Protein AF-A0A967SJT8-F1 (afdb_monomer)

Nearest PDB structures (foldseek):
  4v5z-assembly1_Bf  TM=6.199E-01  e=2.146E-01  Canis lupus familiaris
  4v6i-assembly1_BH  TM=5.882E-01  e=1.060E+00  Saccharomyces cerevisiae
  4v3p-assembly1_LH  TM=7.208E-01  e=3.284E+00  Triticum aestivum
  3imk-assembly1_A  TM=5.294E-01  e=1.383E+00  Syntrophus aciditrophicus SB
  3dnf-assembly1_A  TM=4.672E-01  e=2.061E+00  Aquifex aeolicus

Foldseek 3Di:
DDDDDDDDDDQCPDVPRVNVCVVVVPDDDPPDDDDPPDDDDAPDDFDDLVRLLVCLVVVPDDQAAEDEDPDDCDPSVVSSVVSCVVVVHHYHYDHPVVVCVNVVNDHD

pLDDT: mean 77.2, std 17.86, range [44.88, 95.44]

Mean predicted aligned error: 14.8 Å

Sequence (108 aa):
ALRGKGPTPPAEQRPGHPKSRRADGSSGKPSGRSTPKGRSGAGETVAGRNAVVEALRAGVPVHALYVAENIDADDRVREVLKIGAERGLAVLEAPRPELDRLTDGATH

Radius of gyration: 21.1 Å; Cα contacts (8 Å, |Δi|>4): 83; chains: 1; bounding box: 27×50×70 Å

Solvent-accessible surface area (backbone atoms only — not comparable to full-atom values): 7104 Å² total; per-residue (Å²): 135,86,80,76,83,70,82,80,68,59,67,62,74,34,89,89,31,72,60,26,57,60,72,69,56,86,65,88,79,83,81,79,82,88,75,78,90,77,75,92,80,75,73,98,70,80,57,24,65,67,54,42,41,51,39,54,73,72,62,54,90,74,84,63,47,80,41,52,62,90,58,79,79,44,77,56,51,48,48,43,52,49,55,30,59,78,69,69,41,52,77,42,77,36,54,63,77,53,52,31,63,69,46,75,64,51,72,97

Structure (mmCIF, N/CA/C/O backbone):
data_AF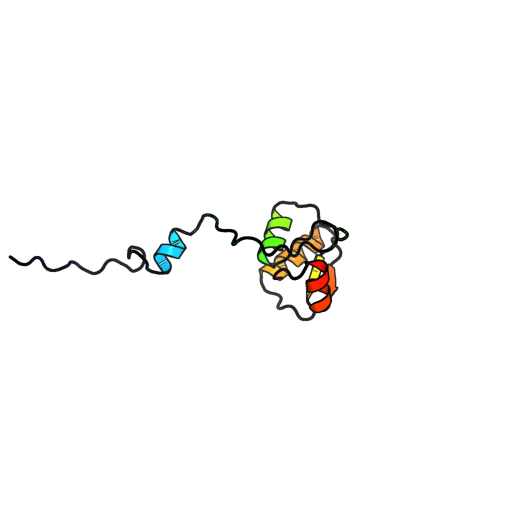-A0A967SJT8-F1
#
_entry.id   AF-A0A967SJT8-F1
#
loop_
_atom_site.group_PDB
_atom_site.id
_atom_site.type_symbol
_atom_site.label_atom_id
_atom_site.label_alt_id
_atom_site.label_comp_id
_atom_site.label_asym_id
_atom_site.label_entity_id
_atom_site.label_seq_id
_atom_site.pdbx_PDB_ins_code
_atom_site.Cartn_x
_atom_site.Cartn_y
_atom_site.Cartn_z
_atom_site.occupancy
_atom_site.B_iso_or_equiv
_atom_site.auth_seq_id
_atom_site.auth_comp_id
_atom_site.auth_asym_id
_atom_site.auth_atom_id
_atom_site.pdbx_PDB_model_num
ATOM 1 N N . ALA A 1 1 ? -11.316 27.439 -59.288 1.00 53.62 1 ALA A N 1
ATOM 2 C CA . ALA A 1 1 ? -10.756 28.114 -58.097 1.00 53.62 1 ALA A CA 1
ATOM 3 C C . ALA A 1 1 ? -10.259 27.059 -57.109 1.00 53.62 1 ALA A C 1
ATOM 5 O O . ALA A 1 1 ? -11.035 26.181 -56.751 1.00 53.62 1 ALA A O 1
ATOM 6 N N . LEU A 1 2 ? -8.983 27.098 -56.712 1.00 57.22 2 LEU A N 1
ATOM 7 C CA . LEU A 1 2 ? -8.414 26.186 -55.712 1.00 57.22 2 LEU A CA 1
ATOM 8 C C . LEU A 1 2 ? -8.708 26.749 -54.312 1.00 57.22 2 LEU A C 1
ATOM 10 O O . LEU A 1 2 ? -8.225 27.824 -53.967 1.00 57.22 2 LEU A O 1
ATOM 14 N N . ARG A 1 3 ? -9.543 26.062 -53.521 1.00 60.09 3 ARG A N 1
ATOM 15 C CA . ARG A 1 3 ? -9.817 26.442 -52.124 1.00 60.09 3 ARG A CA 1
ATOM 16 C C . ARG A 1 3 ? -8.567 26.181 -51.280 1.00 60.09 3 ARG A C 1
ATOM 18 O O . ARG A 1 3 ? -8.113 25.041 -51.201 1.00 60.09 3 ARG A O 1
ATOM 25 N N . GLY A 1 4 ? -8.029 27.220 -50.642 1.00 53.41 4 GLY A N 1
ATOM 26 C CA . GLY A 1 4 ? -6.961 27.079 -49.653 1.00 53.41 4 GLY A CA 1
ATOM 27 C C . GLY A 1 4 ? -7.433 26.229 -48.471 1.00 53.41 4 GLY A C 1
ATOM 28 O O . GLY A 1 4 ? -8.546 26.417 -47.978 1.00 53.41 4 GLY A O 1
ATOM 29 N N . LYS A 1 5 ? -6.613 25.268 -48.027 1.00 60.03 5 LYS A N 1
ATOM 30 C CA . LYS A 1 5 ? -6.875 24.529 -46.785 1.00 60.03 5 LYS A CA 1
ATOM 31 C C . LYS A 1 5 ? -6.854 25.535 -45.632 1.00 60.03 5 LYS A C 1
ATOM 33 O O . LYS A 1 5 ? -5.876 26.259 -45.474 1.00 60.03 5 LYS A O 1
ATOM 38 N N . GLY A 1 6 ? -7.964 25.608 -44.897 1.00 65.56 6 GLY A N 1
ATOM 39 C CA . GLY A 1 6 ? -8.141 26.517 -43.765 1.00 65.56 6 GLY A CA 1
ATOM 40 C C . GLY A 1 6 ? -7.107 26.304 -42.650 1.00 65.56 6 GLY A C 1
ATOM 41 O O . GLY A 1 6 ? -6.319 25.355 -42.710 1.00 65.56 6 GLY A O 1
ATOM 42 N N . PRO A 1 7 ? -7.096 27.182 -41.630 1.00 73.56 7 PRO A N 1
ATOM 43 C CA . PRO A 1 7 ? -6.129 27.123 -40.540 1.00 73.56 7 PRO A CA 1
ATOM 44 C C . PRO A 1 7 ? -6.149 25.741 -39.885 1.00 73.56 7 PRO A C 1
ATOM 46 O O . PRO A 1 7 ? -7.213 25.178 -39.625 1.00 73.56 7 PRO A O 1
ATOM 49 N N . THR A 1 8 ? -4.963 25.173 -39.655 1.00 66.38 8 THR A N 1
ATOM 50 C CA . THR A 1 8 ? -4.861 23.823 -39.093 1.00 66.38 8 THR A CA 1
ATOM 51 C C . THR A 1 8 ? -5.561 23.796 -37.733 1.00 66.38 8 THR A C 1
ATOM 53 O O . THR A 1 8 ? -5.237 24.641 -36.895 1.00 66.38 8 THR A O 1
ATOM 56 N N . PRO A 1 9 ? -6.483 22.847 -37.484 1.00 67.62 9 PRO A N 1
ATOM 57 C CA . PRO A 1 9 ? -7.266 22.838 -36.258 1.00 67.62 9 PRO A CA 1
ATOM 58 C C . PRO A 1 9 ? -6.372 22.763 -35.009 1.00 67.62 9 PRO A C 1
ATOM 60 O O . PRO A 1 9 ? -5.268 22.186 -35.070 1.00 67.62 9 PRO A O 1
ATOM 63 N N . PRO A 1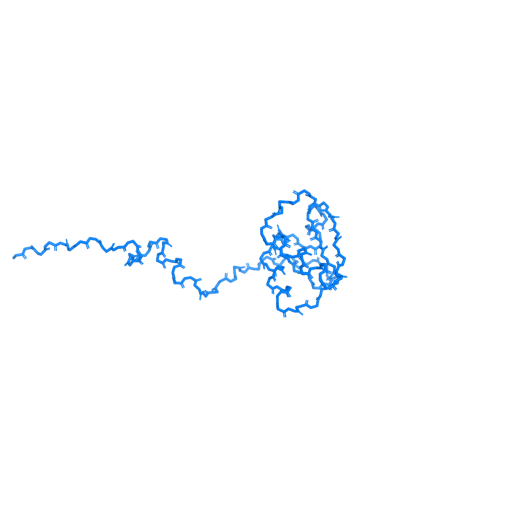 10 ? -6.836 23.346 -33.884 1.00 65.38 10 PRO A N 1
ATOM 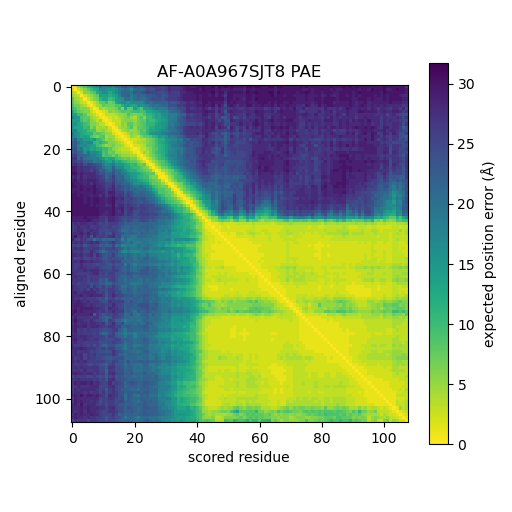64 C CA . PRO A 1 10 ? -6.126 23.320 -32.611 1.00 65.38 10 PRO A CA 1
ATOM 65 C C . PRO A 1 10 ? -5.802 21.881 -32.205 1.00 65.38 10 PRO A C 1
ATOM 67 O O . PRO A 1 10 ? -6.515 20.940 -32.554 1.00 65.38 10 PRO A O 1
ATOM 70 N N . ALA A 1 11 ? -4.699 21.703 -31.476 1.00 57.84 11 ALA A N 1
ATOM 71 C CA . ALA A 1 11 ? -4.094 20.394 -31.205 1.00 57.84 11 ALA A CA 1
ATOM 72 C C . ALA A 1 11 ? -5.038 19.377 -30.528 1.00 57.84 11 ALA A C 1
ATOM 74 O O . ALA A 1 11 ? -4.822 18.170 -30.619 1.00 57.84 11 ALA A O 1
ATOM 75 N N . GLU A 1 12 ? -6.078 19.856 -29.856 1.00 59.16 12 GLU A N 1
ATOM 76 C CA . GLU A 1 12 ? -7.111 19.058 -29.188 1.00 59.16 12 GLU A CA 1
ATOM 77 C C . GLU A 1 12 ? -8.123 18.449 -30.168 1.00 59.16 12 GLU A C 1
ATOM 79 O O . GLU A 1 12 ? -8.653 17.374 -29.909 1.00 59.16 12 GLU A O 1
ATOM 84 N N . GLN A 1 13 ? -8.337 19.085 -31.322 1.00 62.31 13 GLN A N 1
ATOM 85 C CA . GLN A 1 13 ? -9.325 18.686 -32.333 1.00 62.31 13 GLN A CA 1
ATOM 86 C C . GLN A 1 13 ? -8.688 17.962 -33.527 1.00 62.31 13 GLN A C 1
ATOM 88 O O . GLN A 1 13 ? -9.335 17.712 -34.542 1.00 62.31 13 GLN A O 1
ATOM 93 N N . ARG A 1 14 ? -7.394 17.637 -33.434 1.00 70.88 14 ARG A N 1
ATOM 94 C CA . ARG A 1 14 ? -6.669 16.902 -34.473 1.00 70.88 14 ARG A CA 1
ATOM 95 C C . ARG A 1 14 ? -6.882 15.392 -34.306 1.00 70.88 14 ARG A C 1
ATOM 97 O O . ARG A 1 14 ? -6.450 14.849 -33.283 1.00 70.88 14 ARG A O 1
ATOM 104 N N . PRO A 1 15 ? -7.447 14.690 -35.308 1.00 64.31 15 PRO A N 1
ATOM 105 C CA . PRO A 1 15 ? -7.564 13.235 -35.279 1.00 64.31 15 PRO A CA 1
ATOM 106 C C . PRO A 1 15 ? -6.186 12.586 -35.084 1.00 64.31 15 PRO A C 1
ATOM 108 O O . PRO A 1 15 ? -5.253 12.853 -35.839 1.00 64.31 15 PRO A O 1
ATOM 111 N N . GLY A 1 16 ? -6.039 11.766 -34.040 1.00 60.66 16 GLY A N 1
ATOM 112 C CA . GLY A 1 16 ? -4.796 11.044 -33.735 1.00 60.66 16 GLY A CA 1
ATOM 113 C C . GLY A 1 16 ? -3.754 11.802 -32.900 1.00 60.66 16 GLY A C 1
ATOM 114 O O . GLY A 1 16 ? -2.722 11.215 -32.570 1.00 60.66 16 GLY A O 1
ATOM 115 N N . HIS A 1 17 ? -3.999 13.056 -32.501 1.00 62.28 17 HIS A N 1
ATOM 116 C CA . HIS A 1 17 ? -3.070 13.797 -31.642 1.00 62.28 17 HIS A CA 1
ATOM 117 C C . HIS A 1 17 ? -3.146 13.317 -30.171 1.00 62.28 17 HIS A C 1
ATOM 119 O O . HIS A 1 17 ? -4.246 13.095 -29.658 1.00 62.28 17 HIS A O 1
ATOM 125 N N . PRO A 1 18 ? -2.020 13.181 -29.437 1.00 58.75 18 PRO A N 1
ATOM 126 C CA . PRO A 1 18 ? -2.009 12.622 -28.079 1.00 58.75 18 PRO A CA 1
ATOM 127 C C . PRO A 1 18 ? -2.924 13.345 -27.084 1.00 58.75 18 PRO A C 1
ATOM 129 O O . PRO A 1 18 ? -3.518 12.693 -26.233 1.00 58.75 18 PRO A O 1
ATOM 132 N N . LYS A 1 19 ? -3.080 14.672 -27.204 1.00 57.41 19 LYS A N 1
ATOM 133 C CA . LYS A 1 19 ? -3.997 15.448 -26.347 1.00 57.41 19 LYS A CA 1
ATOM 134 C C . LYS A 1 19 ? -5.478 15.168 -26.633 1.00 57.41 19 LYS A C 1
ATOM 136 O O . LYS A 1 19 ? -6.254 15.121 -25.690 1.00 57.41 19 LYS A O 1
ATOM 141 N N . SER A 1 20 ? -5.850 14.888 -27.885 1.00 56.38 20 SER A N 1
ATOM 142 C CA . SER A 1 20 ? -7.205 14.430 -28.238 1.00 56.38 20 SER A CA 1
ATOM 143 C C . SER A 1 20 ? -7.496 13.061 -27.607 1.00 56.38 20 SER A C 1
ATOM 145 O O . SER A 1 20 ? -8.519 12.872 -26.957 1.00 56.38 20 SER A O 1
ATOM 147 N N . ARG A 1 21 ? -6.521 12.139 -27.654 1.00 59.00 21 ARG A N 1
ATOM 148 C CA . ARG A 1 21 ? -6.622 10.810 -27.020 1.00 59.00 21 ARG A CA 1
ATOM 149 C C . ARG A 1 21 ? -6.670 10.867 -25.480 1.00 59.00 21 ARG A C 1
ATOM 151 O O . ARG A 1 21 ? -7.150 9.931 -24.854 1.00 59.00 21 ARG A O 1
ATOM 158 N N . ARG A 1 22 ? -6.166 11.944 -24.864 1.00 58.38 22 ARG A N 1
ATOM 159 C CA . ARG A 1 22 ? -6.231 12.178 -23.407 1.00 58.38 22 ARG A CA 1
ATOM 160 C C . ARG A 1 22 ? -7.571 12.776 -22.972 1.00 58.38 22 ARG A C 1
ATOM 162 O O . ARG A 1 22 ? -8.005 12.468 -21.871 1.00 58.38 22 ARG A O 1
ATOM 169 N N . ALA A 1 23 ? -8.207 13.590 -23.817 1.00 54.97 23 ALA A N 1
ATOM 170 C CA . ALA A 1 23 ? -9.528 14.163 -23.551 1.00 54.97 23 ALA A CA 1
ATOM 171 C C . ALA A 1 23 ? -10.660 13.126 -23.695 1.00 54.97 23 ALA A C 1
ATOM 173 O O . ALA A 1 23 ? -11.624 13.170 -22.941 1.00 54.97 23 ALA A O 1
ATOM 174 N N . ASP A 1 24 ? -10.505 12.162 -24.608 1.00 55.09 24 ASP A N 1
ATOM 175 C CA . ASP A 1 24 ? -11.477 11.082 -24.860 1.00 55.09 24 ASP A CA 1
ATOM 176 C C . ASP A 1 24 ? -11.250 9.834 -23.969 1.00 55.09 24 ASP A C 1
ATOM 178 O O . ASP A 1 24 ? -12.103 8.965 -23.835 1.00 55.09 24 ASP A O 1
ATOM 182 N N . GLY A 1 25 ? -10.091 9.741 -23.306 1.00 49.22 25 GLY A N 1
ATOM 183 C CA . GLY A 1 25 ? -9.619 8.545 -22.592 1.00 49.22 25 GLY A CA 1
ATOM 184 C C . GLY A 1 25 ? -10.202 8.297 -21.195 1.00 49.22 25 GLY A C 1
ATOM 185 O O . GLY A 1 25 ? -9.627 7.516 -20.438 1.00 49.22 25 GLY A O 1
ATOM 186 N N . SER A 1 26 ? -11.321 8.929 -20.835 1.00 51.75 26 SER A N 1
ATOM 187 C CA . SER A 1 26 ? -12.078 8.613 -19.615 1.00 51.75 26 SER A CA 1
ATOM 188 C C . SER A 1 26 ? -13.009 7.417 -19.854 1.00 51.75 26 SER A C 1
ATOM 190 O O . SER A 1 26 ? -14.227 7.532 -19.752 1.00 51.75 26 SER A O 1
ATOM 192 N N . SER A 1 27 ? -12.453 6.267 -20.236 1.00 50.94 27 SER A N 1
ATOM 193 C CA . SER A 1 27 ? -13.148 4.971 -20.192 1.00 50.94 27 SER A CA 1
ATOM 194 C C . SER A 1 27 ? -12.204 3.820 -20.566 1.00 50.94 27 SER A C 1
ATOM 196 O O . SER A 1 27 ? -11.808 3.646 -21.711 1.00 50.94 27 SER A O 1
ATOM 198 N N . GLY A 1 28 ? -11.840 3.034 -19.550 1.00 50.78 28 GLY A N 1
ATOM 199 C CA . GLY A 1 28 ? -11.568 1.595 -19.615 1.00 50.78 28 GLY A CA 1
ATOM 200 C C . GLY A 1 28 ? -10.702 1.030 -20.747 1.00 50.78 28 GLY A C 1
ATOM 201 O O . GLY A 1 28 ? -11.183 0.740 -21.837 1.00 50.78 28 GLY A O 1
ATOM 202 N N . LYS A 1 29 ? -9.475 0.635 -20.396 1.00 45.88 29 LYS A N 1
ATOM 203 C CA . LYS A 1 29 ? -8.860 -0.587 -20.937 1.00 45.88 29 LYS A CA 1
ATOM 204 C C . LYS A 1 29 ? -7.963 -1.232 -19.873 1.00 45.88 29 LYS A C 1
ATOM 206 O O . LYS A 1 29 ? -6.809 -0.826 -19.738 1.00 45.88 29 LYS A O 1
ATOM 211 N N . PRO A 1 30 ? -8.458 -2.222 -19.107 1.00 46.09 30 PRO A N 1
ATOM 212 C CA . PRO A 1 30 ? -7.577 -3.109 -18.367 1.00 46.09 30 PRO A CA 1
ATOM 213 C C . PRO A 1 30 ? -6.860 -3.980 -19.402 1.00 46.09 30 PRO A C 1
ATOM 215 O O . PRO A 1 30 ? -7.467 -4.839 -20.041 1.00 46.09 30 PRO A O 1
ATOM 218 N N . SER A 1 31 ? -5.579 -3.701 -19.644 1.00 51.53 31 SER A N 1
ATOM 219 C CA . SER A 1 31 ? -4.741 -4.588 -20.448 1.00 51.53 31 SER A CA 1
ATOM 220 C C . SER A 1 31 ? -4.686 -5.944 -19.747 1.00 51.53 31 SER A C 1
ATOM 222 O O . SER A 1 31 ? -4.322 -6.032 -18.576 1.00 51.53 31 SER A O 1
ATOM 224 N N . GLY A 1 32 ? -5.132 -6.981 -20.450 1.00 46.28 32 GLY A N 1
ATOM 225 C CA . GLY A 1 32 ? -5.351 -8.309 -19.902 1.00 46.28 32 GLY A CA 1
ATOM 226 C C . GLY A 1 32 ? -4.077 -8.995 -19.409 1.00 46.28 32 GLY A C 1
ATOM 227 O O . GLY A 1 32 ? -3.078 -9.068 -20.113 1.00 46.28 32 GLY A O 1
ATOM 228 N N . ARG A 1 33 ? -4.199 -9.558 -18.204 1.00 53.25 33 ARG A N 1
ATOM 229 C CA . ARG A 1 33 ? -3.961 -10.973 -17.880 1.00 53.25 33 ARG A CA 1
ATOM 230 C C . ARG A 1 33 ? -2.627 -11.584 -18.341 1.00 53.25 33 ARG A C 1
ATOM 232 O O . ARG A 1 33 ? -2.584 -12.333 -19.311 1.00 53.25 33 ARG A O 1
ATOM 239 N N . SER A 1 34 ? -1.616 -11.459 -17.489 1.00 49.28 34 SER A N 1
ATOM 240 C CA . SER A 1 34 ? -0.680 -12.561 -17.252 1.00 49.28 34 SER A CA 1
ATOM 241 C C . SER A 1 34 ? -1.118 -13.254 -15.968 1.00 49.28 34 SER A C 1
ATOM 243 O O . SER A 1 34 ? -0.829 -12.781 -14.879 1.00 49.28 34 SER A O 1
ATOM 245 N N . THR A 1 35 ? -1.887 -14.336 -16.078 1.00 50.91 35 THR A N 1
ATOM 246 C CA . THR A 1 35 ? -2.028 -15.291 -14.971 1.00 50.91 35 THR A CA 1
ATOM 247 C C . THR A 1 35 ? -0.963 -16.363 -15.133 1.00 50.91 35 THR A C 1
ATOM 249 O O . THR A 1 35 ? -1.150 -17.230 -15.994 1.00 50.91 35 THR A O 1
ATOM 252 N N . PRO A 1 36 ? 0.098 -16.398 -14.311 1.00 48.25 36 PRO A N 1
ATOM 253 C CA . PRO A 1 36 ? 0.714 -17.667 -14.003 1.00 48.25 36 PRO A CA 1
ATOM 254 C C . PRO A 1 36 ? -0.262 -18.402 -13.084 1.00 48.25 36 PRO A C 1
ATOM 256 O O . PRO A 1 36 ? -0.438 -18.086 -11.913 1.00 48.25 36 PRO A O 1
ATOM 259 N N . LYS A 1 37 ? -0.970 -19.382 -13.643 1.00 60.16 37 LYS A N 1
ATOM 260 C CA . LYS A 1 37 ? -1.653 -20.393 -12.841 1.00 60.16 37 LYS A CA 1
ATOM 261 C C . LYS A 1 37 ? -0.568 -21.178 -12.101 1.00 60.16 37 LYS A C 1
ATOM 263 O O . LYS A 1 37 ? 0.074 -22.031 -12.705 1.00 60.16 37 LYS A O 1
ATOM 268 N N . GLY A 1 38 ? -0.354 -20.881 -10.821 1.00 45.97 38 GLY A N 1
ATOM 269 C CA . GLY A 1 38 ? 0.683 -21.544 -10.036 1.00 45.97 38 GLY A CA 1
ATOM 270 C C . GLY A 1 38 ? 0.568 -21.314 -8.533 1.00 45.97 38 GLY A C 1
ATOM 271 O O . GLY A 1 38 ? 1.272 -20.475 -8.006 1.00 45.97 38 GLY A O 1
ATOM 272 N N . ARG A 1 39 ? -0.226 -22.174 -7.875 1.00 47.50 39 ARG A N 1
ATOM 273 C CA . ARG A 1 39 ? -0.400 -22.365 -6.415 1.00 47.50 39 ARG A CA 1
ATOM 274 C C . ARG A 1 39 ? -1.365 -21.409 -5.705 1.00 47.50 39 ARG A C 1
ATOM 276 O O . ARG A 1 39 ? -0.993 -20.417 -5.102 1.00 47.50 39 ARG A O 1
ATOM 283 N N . SER A 1 40 ? -2.623 -21.851 -5.677 1.00 52.06 40 SER A N 1
ATOM 284 C CA . SER A 1 40 ? -3.602 -21.551 -4.632 1.00 52.06 40 SER A CA 1
ATOM 285 C C . SER A 1 40 ? -2.950 -21.560 -3.243 1.00 52.06 40 SER A C 1
ATOM 287 O O . SER A 1 40 ? -2.423 -22.591 -2.827 1.00 52.06 40 SER A O 1
ATOM 289 N N . GLY A 1 41 ? -2.996 -20.432 -2.534 1.00 44.88 41 GLY A N 1
ATOM 290 C CA . GLY A 1 41 ? -2.558 -20.370 -1.139 1.00 44.88 41 GLY A CA 1
ATOM 291 C C . GLY A 1 41 ? -2.508 -18.972 -0.527 1.00 44.88 41 GLY A C 1
ATOM 292 O O . GLY A 1 41 ? -2.770 -18.842 0.663 1.00 44.88 41 GLY A O 1
ATOM 293 N N . ALA A 1 42 ? -2.229 -17.930 -1.308 1.00 53.50 42 ALA A N 1
ATOM 294 C CA . ALA A 1 42 ? -2.269 -16.555 -0.817 1.00 53.50 42 ALA A CA 1
ATOM 295 C C . ALA A 1 42 ? -3.655 -15.951 -1.084 1.00 53.50 42 ALA A C 1
ATOM 297 O O . ALA A 1 42 ? -4.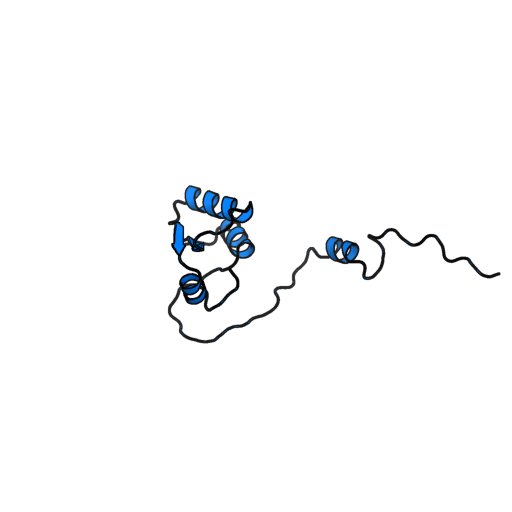232 -16.175 -2.148 1.00 53.50 42 ALA A O 1
ATOM 298 N N . GLY A 1 43 ? -4.222 -15.247 -0.101 1.00 62.44 43 GLY A N 1
ATOM 299 C CA . GLY A 1 43 ? -5.504 -14.556 -0.242 1.00 62.44 43 GLY A CA 1
ATOM 300 C C . GLY A 1 43 ? -5.531 -13.600 -1.439 1.00 62.44 43 GLY A C 1
ATOM 301 O O . GLY A 1 43 ? -4.498 -13.273 -2.025 1.00 62.44 43 GLY A O 1
ATOM 302 N N . GLU A 1 44 ? -6.728 -13.148 -1.809 1.00 81.81 44 GLU A N 1
ATOM 303 C CA . GLU A 1 44 ? -6.898 -12.148 -2.866 1.00 81.81 44 GLU A CA 1
ATOM 304 C C . GLU A 1 44 ? -5.993 -10.933 -2.587 1.00 81.81 44 GLU A C 1
ATOM 306 O O . GLU A 1 44 ? -6.159 -10.241 -1.584 1.00 81.81 44 GLU A O 1
ATOM 311 N N . THR A 1 45 ? -4.998 -10.707 -3.450 1.00 88.19 45 THR A N 1
ATOM 312 C CA . THR A 1 45 ? -3.988 -9.655 -3.278 1.00 88.19 45 THR A CA 1
ATOM 313 C C . THR A 1 45 ? -4.142 -8.611 -4.378 1.00 88.19 45 THR A C 1
ATOM 315 O O . THR A 1 45 ? -4.282 -8.945 -5.555 1.00 88.19 45 THR A O 1
ATOM 318 N N . VAL A 1 46 ? -4.113 -7.332 -3.999 1.00 90.19 46 VAL A N 1
ATOM 319 C CA . VAL A 1 46 ? -4.142 -6.194 -4.929 1.00 90.19 46 VAL A CA 1
ATOM 320 C C . VAL A 1 46 ? -2.741 -5.595 -5.008 1.00 90.19 46 VAL A C 1
ATOM 322 O O . VAL A 1 46 ? -2.173 -5.221 -3.987 1.00 90.19 46 VAL A O 1
ATOM 325 N N . ALA A 1 47 ? -2.198 -5.482 -6.221 1.00 91.31 47 ALA A N 1
ATOM 326 C CA . ALA A 1 47 ? -0.859 -4.956 -6.479 1.00 91.31 47 ALA A CA 1
ATOM 327 C C . ALA A 1 47 ? -0.905 -3.694 -7.354 1.00 91.31 47 ALA A C 1
ATOM 329 O O . ALA A 1 47 ? -1.743 -3.578 -8.252 1.00 91.31 47 ALA A O 1
ATOM 330 N N . GLY A 1 48 ? 0.015 -2.761 -7.099 1.00 90.38 48 GLY A N 1
ATOM 331 C CA . GLY A 1 48 ? 0.178 -1.521 -7.860 1.00 90.38 48 GLY A CA 1
ATOM 332 C C . GLY A 1 48 ? -0.380 -0.291 -7.152 1.00 90.38 48 GLY A C 1
ATOM 333 O O . GLY A 1 48 ? -1.519 -0.287 -6.689 1.00 90.38 48 GLY A O 1
ATOM 334 N N . ARG A 1 49 ? 0.395 0.802 -7.146 1.00 92.00 49 ARG A N 1
ATOM 335 C CA . ARG A 1 49 ? 0.039 2.075 -6.477 1.00 92.00 49 ARG A CA 1
ATOM 336 C C . ARG A 1 49 ? -1.398 2.544 -6.741 1.00 92.00 49 ARG A C 1
ATOM 338 O O . ARG A 1 49 ? -2.130 2.838 -5.805 1.00 92.00 49 ARG A O 1
ATOM 345 N N . ASN A 1 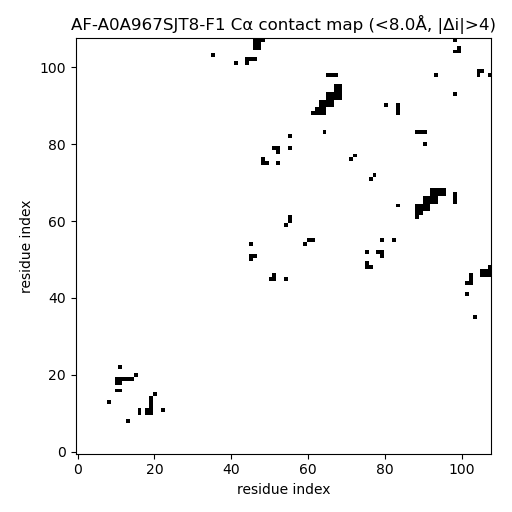50 ? -1.828 2.582 -8.005 1.00 91.75 50 ASN A N 1
ATOM 346 C CA . ASN A 1 50 ? -3.178 3.048 -8.349 1.00 91.75 50 ASN A CA 1
ATOM 347 C C . ASN A 1 50 ? -4.263 2.051 -7.935 1.00 91.75 50 ASN A C 1
ATOM 349 O O . ASN A 1 50 ? -5.277 2.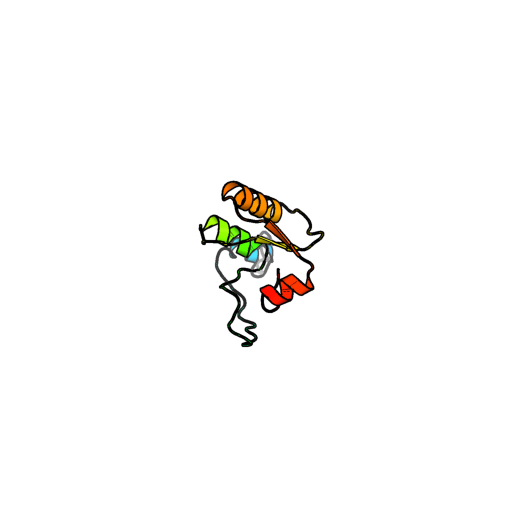454 -7.379 1.00 91.75 50 ASN A O 1
ATOM 353 N N . ALA A 1 51 ? -4.053 0.759 -8.192 1.00 92.06 51 ALA A N 1
ATOM 354 C CA . ALA A 1 51 ? -5.038 -0.263 -7.857 1.00 92.06 51 ALA A CA 1
ATOM 355 C C . ALA A 1 51 ? -5.272 -0.334 -6.341 1.00 92.06 51 ALA A C 1
ATOM 357 O O . ALA A 1 51 ? -6.415 -0.436 -5.907 1.00 92.06 51 ALA A O 1
ATOM 358 N N . VAL A 1 52 ? -4.207 -0.200 -5.544 1.00 93.44 52 VAL A N 1
ATOM 359 C CA . VAL A 1 52 ? -4.283 -0.179 -4.078 1.00 93.44 52 VAL A CA 1
ATOM 360 C C . VAL A 1 52 ? -5.037 1.056 -3.575 1.00 93.44 52 VAL A C 1
ATOM 362 O O . VAL A 1 52 ? -5.924 0.912 -2.736 1.00 93.44 52 VAL A O 1
ATOM 365 N N . VAL A 1 53 ? -4.760 2.256 -4.107 1.00 94.88 53 VAL A N 1
ATOM 366 C CA . VAL A 1 53 ? -5.515 3.476 -3.745 1.00 94.88 53 VAL A CA 1
ATOM 367 C C . VAL A 1 53 ? -7.005 3.313 -4.044 1.00 94.88 53 VAL A C 1
ATOM 369 O O . VAL A 1 53 ? -7.839 3.601 -3.187 1.00 94.88 53 VAL A O 1
ATOM 372 N N . GLU A 1 54 ? -7.353 2.833 -5.237 1.00 94.94 54 GLU A N 1
ATOM 373 C CA . GLU A 1 54 ? -8.755 2.676 -5.634 1.00 94.94 54 GLU A CA 1
ATOM 374 C C . GLU A 1 54 ? -9.466 1.588 -4.817 1.00 94.94 54 GLU A C 1
ATOM 376 O O . GLU A 1 54 ? -10.595 1.798 -4.377 1.00 94.94 54 GLU A O 1
ATOM 381 N N . ALA A 1 55 ? -8.797 0.469 -4.522 1.00 93.19 55 ALA A N 1
ATOM 382 C CA . ALA A 1 55 ? -9.338 -0.572 -3.648 1.00 93.19 55 ALA A CA 1
ATOM 383 C C . ALA A 1 55 ? -9.607 -0.039 -2.232 1.00 93.19 55 ALA A C 1
ATOM 385 O O . ALA A 1 55 ? -10.679 -0.265 -1.663 1.00 93.19 55 ALA A O 1
ATOM 386 N N . LEU A 1 56 ? -8.670 0.736 -1.679 1.00 93.44 56 LEU A N 1
ATOM 387 C CA .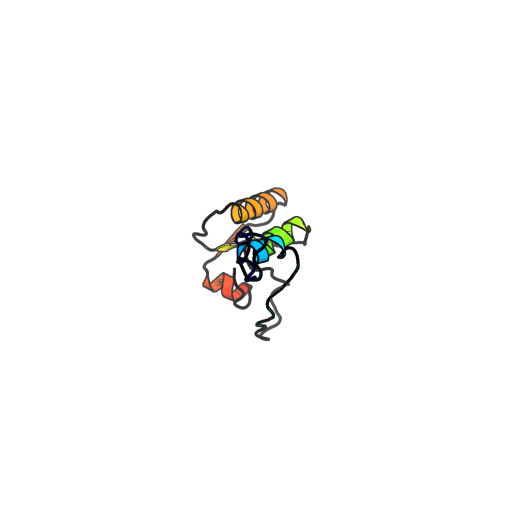 LEU A 1 56 ? -8.854 1.373 -0.382 1.00 93.44 56 LEU A CA 1
ATOM 388 C C . LEU A 1 56 ? -10.028 2.357 -0.411 1.00 93.44 56 LEU A C 1
ATOM 390 O O . LEU A 1 56 ? -10.905 2.259 0.447 1.00 93.44 56 LEU A O 1
ATOM 394 N N . ARG A 1 57 ? -10.120 3.242 -1.409 1.00 92.94 57 ARG A N 1
ATOM 395 C CA . ARG A 1 57 ? -11.243 4.190 -1.561 1.00 92.94 57 ARG A CA 1
ATOM 396 C C . ARG A 1 57 ? -12.596 3.501 -1.713 1.00 92.94 57 ARG A C 1
ATOM 398 O O . ARG A 1 57 ? -13.570 3.958 -1.126 1.00 92.94 57 ARG A O 1
ATOM 405 N N . ALA A 1 58 ? -12.641 2.386 -2.438 1.00 94.06 58 ALA A N 1
ATOM 406 C CA . ALA A 1 58 ? -13.842 1.574 -2.613 1.00 94.06 58 ALA A CA 1
ATOM 407 C C . ALA A 1 58 ? -14.266 0.819 -1.338 1.00 94.06 58 ALA A C 1
ATOM 409 O O . ALA A 1 58 ? -15.313 0.177 -1.329 1.00 94.06 58 ALA A O 1
ATOM 410 N N . GLY A 1 59 ? -13.476 0.887 -0.261 1.00 90.94 59 GLY A N 1
ATOM 411 C CA . GLY A 1 59 ? -13.792 0.215 0.998 1.00 90.94 59 GLY A CA 1
ATOM 412 C C . GLY A 1 59 ? -13.567 -1.294 0.945 1.00 90.94 59 GLY A C 1
ATOM 413 O O . GLY A 1 59 ? -14.156 -2.017 1.744 1.00 90.94 59 GLY A O 1
ATOM 414 N N . VAL A 1 60 ? -12.723 -1.773 0.024 1.00 90.94 60 VAL A N 1
ATOM 415 C CA . VAL A 1 60 ? -12.342 -3.188 -0.027 1.00 90.94 60 VAL A CA 1
ATOM 416 C C . VAL A 1 60 ? -11.722 -3.572 1.325 1.00 90.94 60 VAL A C 1
ATOM 418 O O . VAL A 1 60 ? -10.835 -2.853 1.801 1.00 90.94 60 VAL A O 1
ATOM 421 N N . PRO A 1 61 ? -12.181 -4.658 1.976 1.00 89.88 61 PRO A N 1
ATOM 422 C CA . PRO A 1 61 ? -11.562 -5.153 3.199 1.00 89.88 61 PRO A CA 1
ATOM 423 C C . PRO A 1 61 ? -10.108 -5.559 2.941 1.00 89.88 61 PRO A C 1
ATOM 425 O O . PRO A 1 61 ? -9.827 -6.337 2.033 1.00 89.88 61 PRO A O 1
ATOM 428 N N . VAL A 1 62 ? -9.184 -5.034 3.745 1.00 91.19 62 VAL A N 1
ATOM 429 C CA . VAL A 1 62 ? -7.744 -5.306 3.637 1.00 91.19 62 VAL A CA 1
ATOM 430 C C . VAL A 1 62 ? -7.242 -5.818 4.980 1.00 91.19 62 VAL A C 1
ATOM 432 O O . VAL A 1 62 ? -7.600 -5.274 6.020 1.00 91.19 62 VAL A O 1
ATOM 435 N N . HIS A 1 63 ? -6.403 -6.854 4.958 1.00 89.94 63 HIS A N 1
ATOM 436 C CA 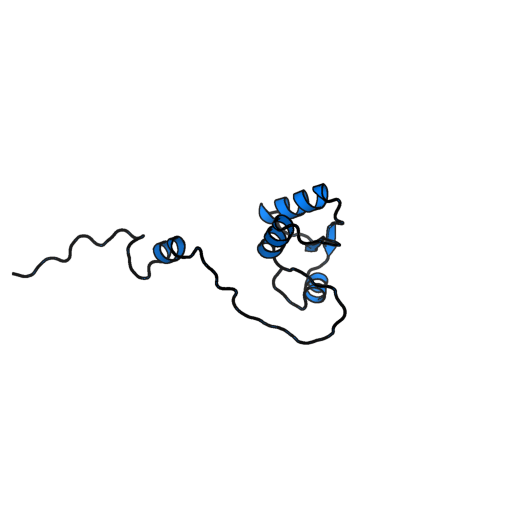. HIS A 1 63 ? -5.792 -7.408 6.169 1.00 89.94 63 HIS A CA 1
ATOM 437 C C . HIS A 1 63 ? -4.473 -6.721 6.540 1.00 89.94 63 HIS A C 1
ATOM 439 O O . HIS A 1 63 ? -4.235 -6.442 7.712 1.00 89.94 63 HIS A O 1
ATOM 445 N N . ALA A 1 64 ? -3.623 -6.440 5.553 1.00 92.06 64 ALA A N 1
ATOM 446 C CA . ALA A 1 64 ? -2.343 -5.764 5.733 1.00 92.06 64 ALA A CA 1
ATOM 447 C C . ALA A 1 64 ? -1.934 -5.047 4.439 1.00 92.06 64 ALA A C 1
ATOM 449 O O . ALA A 1 64 ? -2.362 -5.428 3.347 1.00 92.06 64 ALA A O 1
ATOM 450 N N . LEU A 1 65 ? -1.097 -4.020 4.569 1.00 94.38 65 LEU A N 1
ATOM 451 C CA . LEU A 1 65 ? -0.463 -3.316 3.460 1.00 94.38 65 LEU A CA 1
ATOM 452 C C . LEU A 1 65 ? 1.020 -3.678 3.429 1.00 94.38 65 LEU A C 1
ATOM 454 O O . LEU A 1 65 ? 1.720 -3.493 4.421 1.00 94.38 65 LEU A O 1
ATOM 458 N N . TYR A 1 66 ? 1.498 -4.155 2.284 1.00 94.19 66 TYR A N 1
ATOM 459 C CA . TYR A 1 66 ? 2.914 -4.419 2.051 1.00 94.19 66 TYR A CA 1
ATOM 460 C C . TYR A 1 66 ? 3.495 -3.331 1.154 1.00 94.19 66 TYR A C 1
ATOM 462 O O . TYR A 1 66 ? 2.916 -3.001 0.117 1.00 94.19 66 TYR A O 1
ATOM 470 N N . VAL A 1 67 ? 4.628 -2.768 1.554 1.00 93.81 67 VAL A N 1
ATOM 471 C CA . VAL A 1 67 ? 5.280 -1.651 0.868 1.00 93.81 67 VAL A CA 1
ATOM 472 C C . VAL A 1 67 ? 6.725 -2.025 0.571 1.00 93.81 67 VAL A C 1
ATOM 474 O O . VAL A 1 67 ? 7.384 -2.671 1.381 1.00 93.81 67 VAL A O 1
ATOM 477 N N . ALA A 1 68 ? 7.219 -1.638 -0.605 1.00 93.44 68 ALA A N 1
ATOM 478 C CA . ALA A 1 68 ? 8.607 -1.891 -0.963 1.00 93.44 68 ALA A CA 1
ATOM 479 C C . ALA A 1 68 ? 9.549 -1.091 -0.063 1.00 93.44 68 ALA A C 1
ATOM 481 O O . ALA A 1 68 ? 9.333 0.100 0.168 1.00 93.44 68 ALA A O 1
ATOM 482 N N . GLU A 1 69 ? 10.627 -1.731 0.382 1.00 92.12 69 GLU A N 1
ATOM 483 C CA . GLU A 1 69 ? 11.754 -1.028 0.989 1.00 92.12 69 GLU A CA 1
ATOM 484 C C . GLU A 1 69 ? 12.239 0.093 0.057 1.00 92.12 69 GLU A C 1
ATOM 486 O O . GLU A 1 69 ? 12.426 -0.117 -1.145 1.00 92.12 69 GLU A O 1
ATOM 491 N N . ASN A 1 70 ? 12.471 1.280 0.622 1.00 87.75 70 ASN A N 1
ATOM 492 C CA . ASN A 1 70 ? 12.917 2.471 -0.109 1.00 87.75 70 ASN A CA 1
ATOM 493 C C . ASN A 1 70 ? 11.963 2.920 -1.232 1.00 87.75 70 ASN A C 1
ATOM 495 O O . ASN A 1 70 ? 12.413 3.472 -2.238 1.00 87.75 70 ASN A O 1
ATOM 499 N N . ILE A 1 71 ? 10.654 2.685 -1.094 1.00 87.06 71 ILE A N 1
ATOM 500 C CA . ILE A 1 71 ? 9.682 3.238 -2.038 1.00 87.06 71 ILE A CA 1
ATOM 501 C C . ILE A 1 71 ? 9.708 4.771 -2.009 1.00 87.06 71 ILE A C 1
ATOM 503 O O . ILE A 1 71 ? 9.759 5.397 -0.947 1.00 87.06 71 ILE A O 1
ATOM 507 N N . ASP A 1 72 ? 9.593 5.386 -3.182 1.00 86.19 72 ASP A N 1
ATOM 508 C CA . ASP A 1 72 ? 9.333 6.815 -3.261 1.00 86.19 72 ASP A CA 1
ATOM 509 C C . ASP A 1 72 ? 7.937 7.108 -2.705 1.00 86.19 72 ASP A C 1
ATOM 511 O O . ASP A 1 72 ? 6.919 6.624 -3.211 1.00 86.19 72 ASP A O 1
ATOM 515 N N . ALA A 1 73 ? 7.878 7.939 -1.668 1.00 85.56 73 ALA A N 1
ATOM 516 C CA . ALA A 1 73 ? 6.620 8.414 -1.115 1.00 85.56 73 ALA A CA 1
ATOM 517 C C . ALA A 1 73 ? 6.012 9.471 -2.047 1.00 85.56 73 ALA A C 1
ATOM 519 O O . ALA A 1 73 ? 6.090 10.664 -1.770 1.00 85.56 73 ALA A O 1
ATOM 520 N N . ASP A 1 74 ? 5.436 9.056 -3.172 1.00 91.81 74 ASP A N 1
ATOM 521 C CA . ASP A 1 74 ? 4.610 9.932 -4.003 1.00 91.81 74 ASP A CA 1
ATOM 522 C C . ASP A 1 74 ? 3.244 10.212 -3.338 1.00 91.81 74 ASP A C 1
ATOM 524 O O . ASP A 1 74 ? 2.913 9.673 -2.278 1.00 91.81 74 ASP A O 1
ATOM 528 N N . ASP A 1 75 ? 2.425 11.073 -3.947 1.00 92.88 75 ASP A N 1
ATOM 529 C CA . ASP A 1 75 ? 1.115 11.436 -3.388 1.00 92.88 75 ASP A CA 1
ATOM 530 C C . ASP A 1 75 ? 0.185 10.229 -3.199 1.00 92.88 75 ASP A C 1
ATOM 532 O O . ASP A 1 75 ? -0.634 10.223 -2.282 1.00 92.88 75 ASP A O 1
ATOM 536 N N . ARG A 1 76 ? 0.323 9.190 -4.032 1.00 93.44 76 ARG A N 1
ATOM 537 C CA . ARG A 1 76 ? -0.506 7.982 -3.962 1.00 93.44 76 ARG A CA 1
ATOM 538 C C . ARG A 1 76 ? -0.057 7.084 -2.827 1.00 93.44 76 ARG A C 1
ATOM 540 O O . ARG A 1 76 ? -0.898 6.636 -2.059 1.00 93.44 76 ARG A O 1
ATOM 547 N N . VAL A 1 77 ? 1.246 6.876 -2.669 1.00 92.62 77 VAL A N 1
ATOM 548 C CA . VAL A 1 77 ? 1.801 6.126 -1.535 1.00 92.62 77 VAL A CA 1
ATOM 549 C C . VAL A 1 77 ? 1.431 6.810 -0.219 1.00 92.62 77 VAL A C 1
ATOM 551 O O . VAL A 1 77 ? 0.946 6.151 0.697 1.00 92.62 77 VAL A O 1
ATOM 554 N N . ARG A 1 78 ? 1.553 8.142 -0.137 1.00 94.44 78 ARG A N 1
ATOM 555 C CA . ARG A 1 78 ? 1.123 8.906 1.047 1.00 94.44 78 ARG A CA 1
ATOM 556 C C . ARG A 1 78 ? -0.362 8.723 1.352 1.00 94.44 78 ARG A C 1
ATOM 558 O O . ARG A 1 78 ? -0.725 8.566 2.514 1.00 94.44 78 ARG A O 1
ATOM 565 N N . GLU A 1 79 ? -1.215 8.730 0.331 1.00 95.44 79 GLU A N 1
ATOM 566 C CA . GLU A 1 79 ? -2.650 8.494 0.498 1.00 95.44 79 GLU A CA 1
ATOM 567 C C . GLU A 1 79 ? -2.947 7.075 1.007 1.00 95.44 79 GLU A C 1
ATOM 569 O O . GLU A 1 79 ? -3.718 6.925 1.954 1.00 95.44 79 GLU A O 1
ATOM 574 N N . VAL A 1 80 ? -2.296 6.048 0.448 1.00 95.31 80 VAL A N 1
ATOM 575 C CA . VAL A 1 80 ? -2.409 4.656 0.924 1.00 95.31 80 VAL A CA 1
ATOM 576 C C . VAL A 1 80 ? -2.023 4.552 2.396 1.00 95.31 80 VAL A C 1
ATOM 578 O O . VAL A 1 80 ? -2.775 3.983 3.185 1.00 95.31 80 VAL A O 1
ATOM 581 N N . LEU A 1 81 ? -0.882 5.133 2.777 1.00 93.88 81 LEU A N 1
ATOM 582 C CA . LEU A 1 81 ? -0.396 5.115 4.158 1.00 93.88 81 LEU A CA 1
ATOM 583 C C . LEU A 1 81 ? -1.348 5.848 5.106 1.00 93.88 81 LEU A C 1
ATOM 585 O O . LEU A 1 81 ? -1.624 5.357 6.198 1.00 93.88 81 LEU A O 1
ATOM 589 N N . LYS A 1 82 ? -1.901 6.989 4.678 1.00 95.25 82 LYS A N 1
ATOM 590 C CA . LYS A 1 82 ? -2.895 7.739 5.451 1.00 95.25 82 LYS A CA 1
ATOM 591 C C . LYS A 1 82 ? -4.161 6.913 5.686 1.00 95.25 82 LYS A C 1
ATOM 593 O O . LYS A 1 82 ? -4.575 6.768 6.831 1.00 95.25 82 LYS A O 1
ATOM 598 N N . ILE A 1 83 ? -4.747 6.342 4.629 1.00 94.94 83 ILE A N 1
ATOM 599 C CA . ILE A 1 83 ? -5.953 5.507 4.750 1.00 94.94 83 ILE A CA 1
ATOM 600 C C . ILE A 1 83 ? -5.660 4.263 5.600 1.00 94.94 83 ILE A C 1
ATOM 602 O O . ILE A 1 83 ? -6.491 3.857 6.410 1.00 94.94 83 ILE A O 1
ATOM 606 N N . GLY A 1 84 ? -4.475 3.668 5.441 1.00 93.62 84 GLY A N 1
ATOM 607 C CA . GLY A 1 84 ? -4.020 2.546 6.255 1.00 93.62 84 GLY A CA 1
ATOM 608 C C . GLY A 1 84 ? -3.981 2.887 7.742 1.00 93.62 84 GLY A C 1
ATOM 609 O O . GLY A 1 84 ? -4.568 2.164 8.543 1.00 93.62 84 GLY A O 1
ATOM 610 N N . ALA A 1 85 ? -3.379 4.023 8.101 1.00 93.50 85 ALA A N 1
ATOM 611 C CA . ALA A 1 85 ? -3.326 4.507 9.477 1.00 93.50 85 ALA A CA 1
ATOM 612 C C . ALA A 1 85 ? -4.723 4.809 10.048 1.00 93.50 85 ALA A C 1
ATOM 614 O O . ALA A 1 85 ? -5.030 4.387 11.161 1.00 93.50 85 ALA A O 1
ATOM 615 N N . GLU A 1 86 ? -5.594 5.472 9.280 1.00 94.25 86 GLU A N 1
ATOM 616 C CA . GLU A 1 86 ? -6.977 5.773 9.689 1.00 94.25 86 GLU A CA 1
ATOM 617 C C . GLU A 1 86 ? -7.807 4.506 9.945 1.00 94.25 86 GLU A C 1
ATOM 619 O O . GLU A 1 86 ? -8.671 4.494 10.821 1.00 94.25 86 GLU A O 1
ATOM 624 N N . ARG A 1 87 ? -7.536 3.427 9.202 1.00 94.25 87 ARG A N 1
ATOM 625 C CA . ARG A 1 87 ? -8.213 2.128 9.345 1.00 94.25 87 ARG A CA 1
ATOM 626 C C . ARG A 1 87 ? -7.534 1.176 10.330 1.00 94.25 87 ARG A C 1
ATOM 628 O O . ARG A 1 87 ? -8.053 0.085 10.548 1.00 94.25 87 ARG A O 1
ATOM 635 N N . GLY A 1 88 ? -6.389 1.553 10.898 1.00 94.00 88 GLY A N 1
ATOM 636 C CA . GLY A 1 88 ? -5.602 0.678 11.768 1.00 94.00 88 GLY A CA 1
ATOM 637 C C . GLY A 1 88 ? -5.016 -0.543 11.048 1.00 94.00 88 GLY A C 1
ATOM 638 O O . GLY A 1 88 ? -4.860 -1.597 11.661 1.00 94.00 88 GLY A O 1
ATOM 639 N N . LEU A 1 89 ? -4.721 -0.429 9.749 1.00 94.31 89 LEU A N 1
ATOM 640 C CA . LEU A 1 89 ? -4.087 -1.498 8.976 1.00 94.31 89 LEU A CA 1
ATOM 641 C C . LEU A 1 89 ? -2.599 -1.604 9.321 1.00 94.31 89 LEU A C 1
ATOM 643 O O . LEU A 1 89 ? -1.893 -0.598 9.394 1.00 94.31 89 LEU A O 1
ATOM 647 N N . ALA A 1 90 ? -2.107 -2.835 9.464 1.00 94.69 90 ALA A N 1
ATOM 648 C CA . ALA A 1 90 ? -0.678 -3.087 9.587 1.00 94.69 90 ALA A CA 1
ATOM 649 C C . ALA A 1 90 ? 0.027 -2.743 8.266 1.00 94.69 90 ALA A C 1
ATOM 651 O O . ALA A 1 90 ? -0.350 -3.258 7.211 1.00 94.69 90 ALA A O 1
ATOM 652 N N . VAL A 1 91 ? 1.048 -1.887 8.336 1.00 93.81 91 VAL A N 1
ATOM 653 C CA . VAL A 1 91 ? 1.925 -1.554 7.208 1.00 93.81 91 VAL A CA 1
ATOM 654 C C . VAL A 1 91 ? 3.258 -2.259 7.423 1.00 93.81 91 VAL A C 1
ATOM 656 O O . VAL A 1 91 ? 3.911 -2.049 8.443 1.00 93.81 91 VAL A O 1
ATOM 659 N N . LEU A 1 92 ? 3.635 -3.113 6.477 1.00 94.25 92 LEU A N 1
ATOM 660 C CA . LEU A 1 92 ? 4.839 -3.934 6.527 1.00 94.25 92 LEU A CA 1
ATOM 661 C C . LEU A 1 92 ? 5.758 -3.556 5.369 1.00 94.25 92 LEU A C 1
ATOM 663 O O . LEU A 1 92 ? 5.354 -3.599 4.206 1.00 94.25 92 LEU A O 1
ATOM 667 N N . GLU A 1 93 ? 6.999 -3.210 5.686 1.00 93.81 93 GLU A N 1
ATOM 668 C CA . GLU A 1 93 ? 8.041 -3.043 4.677 1.00 93.81 93 GLU A CA 1
ATOM 669 C C . GLU A 1 93 ? 8.593 -4.412 4.282 1.00 93.81 93 GLU A C 1
ATOM 671 O O . GLU A 1 93 ? 8.838 -5.269 5.134 1.00 93.81 93 GLU A O 1
ATOM 676 N N . ALA A 1 94 ? 8.747 -4.631 2.980 1.00 92.06 94 ALA A N 1
ATOM 677 C CA . ALA A 1 94 ? 9.235 -5.884 2.437 1.00 92.06 94 ALA A CA 1
ATOM 678 C C . ALA A 1 94 ? 10.163 -5.637 1.237 1.00 92.06 94 ALA A C 1
ATOM 680 O O . ALA A 1 94 ? 9.937 -4.714 0.441 1.00 92.06 94 ALA A O 1
ATOM 681 N N . PRO A 1 95 ? 11.193 -6.477 1.049 1.00 93.88 95 PRO A N 1
ATOM 682 C CA . PRO A 1 95 ? 12.067 -6.372 -0.107 1.00 93.88 95 PRO A CA 1
ATOM 683 C C . PRO A 1 95 ? 11.299 -6.754 -1.383 1.00 93.88 95 PRO A C 1
ATOM 685 O O . PRO A 1 95 ? 10.388 -7.583 -1.358 1.00 93.88 95 PRO A O 1
ATOM 688 N N . ARG A 1 96 ? 11.684 -6.195 -2.538 1.00 90.25 96 ARG A N 1
ATOM 689 C CA . ARG A 1 96 ? 10.979 -6.424 -3.822 1.00 90.25 96 ARG A CA 1
ATOM 690 C C . ARG A 1 96 ? 10.752 -7.907 -4.177 1.00 90.25 96 ARG A C 1
ATOM 692 O O . ARG A 1 96 ? 9.634 -8.230 -4.565 1.00 90.25 96 ARG A O 1
ATOM 699 N N . PRO A 1 97 ? 11.718 -8.830 -3.975 1.00 91.12 97 PRO A N 1
ATOM 700 C CA . PRO A 1 97 ? 11.491 -10.255 -4.230 1.00 91.12 97 PRO A CA 1
ATOM 701 C C . PRO A 1 97 ? 10.403 -10.890 -3.352 1.00 91.12 97 PRO A C 1
ATOM 703 O O . PRO A 1 97 ? 9.858 -11.934 -3.705 1.00 91.12 97 PRO A O 1
ATOM 706 N N . GLU A 1 98 ? 10.102 -10.311 -2.188 1.00 90.12 98 GLU A N 1
ATOM 707 C CA . GLU A 1 98 ? 8.978 -10.741 -1.353 1.00 90.12 98 GLU A CA 1
ATOM 708 C C . GLU A 1 98 ? 7.652 -10.253 -1.935 1.00 90.12 98 GLU A C 1
ATOM 710 O O . GLU A 1 98 ? 6.717 -11.037 -2.066 1.00 90.12 98 GLU A O 1
ATOM 715 N N . LEU A 1 99 ? 7.589 -8.991 -2.365 1.00 90.12 99 LEU A N 1
ATOM 716 C CA . LEU A 1 99 ? 6.400 -8.435 -3.016 1.00 90.12 99 LEU A CA 1
ATOM 717 C C . LEU A 1 99 ? 6.061 -9.167 -4.315 1.00 90.12 99 LEU A C 1
ATOM 719 O O . LEU A 1 99 ? 4.897 -9.475 -4.555 1.00 90.12 99 LEU A O 1
ATOM 723 N N . ASP A 1 100 ? 7.065 -9.513 -5.119 1.00 89.12 100 ASP A N 1
ATOM 724 C CA . ASP A 1 100 ? 6.875 -10.331 -6.319 1.00 89.12 100 ASP A CA 1
ATOM 725 C C . ASP A 1 100 ? 6.265 -11.697 -5.978 1.00 89.12 100 ASP A C 1
ATOM 727 O O . ASP A 1 100 ? 5.369 -12.166 -6.675 1.00 89.12 100 ASP A O 1
ATOM 731 N N . ARG A 1 101 ? 6.700 -12.329 -4.879 1.00 89.25 101 ARG A N 1
ATOM 732 C CA . ARG A 1 101 ? 6.139 -13.608 -4.415 1.00 89.25 101 ARG A CA 1
ATOM 733 C C . ARG A 1 101 ? 4.711 -13.471 -3.893 1.00 89.25 101 ARG A C 1
ATOM 735 O O . ARG A 1 101 ? 3.899 -14.346 -4.163 1.00 89.25 101 ARG A O 1
ATOM 742 N N . LEU A 1 102 ? 4.403 -12.396 -3.168 1.00 86.31 102 LEU A N 1
ATOM 743 C CA . LEU A 1 102 ? 3.058 -12.123 -2.646 1.00 86.31 102 LEU A CA 1
ATOM 744 C C . LEU A 1 102 ? 2.054 -11.777 -3.752 1.00 86.31 102 LEU A C 1
ATOM 746 O O . LEU A 1 102 ? 0.860 -12.011 -3.597 1.00 86.31 102 LEU A O 1
ATOM 750 N N . THR A 1 103 ? 2.532 -11.203 -4.855 1.00 85.94 103 THR A N 1
ATOM 751 C CA . THR A 1 103 ? 1.691 -10.691 -5.944 1.00 85.94 103 THR A CA 1
ATOM 752 C C . THR A 1 103 ? 1.715 -11.566 -7.200 1.00 85.94 103 THR A C 1
ATOM 754 O O . THR A 1 103 ? 1.218 -11.140 -8.242 1.00 85.94 103 THR A O 1
ATOM 757 N N . ASP A 1 104 ? 2.303 -12.766 -7.132 1.00 84.06 104 ASP A N 1
ATOM 758 C CA . ASP A 1 104 ? 2.517 -13.668 -8.276 1.00 84.06 104 ASP A CA 1
ATOM 759 C C . ASP A 1 104 ? 3.214 -12.984 -9.477 1.00 84.06 104 ASP A C 1
ATOM 761 O O . ASP A 1 104 ? 2.935 -13.268 -10.646 1.00 84.06 104 ASP A O 1
ATOM 765 N N . GLY A 1 105 ? 4.133 -12.058 -9.189 1.00 78.31 105 GLY A N 1
ATOM 766 C CA . GLY A 1 105 ? 4.877 -11.275 -10.176 1.00 78.31 105 GLY A CA 1
ATOM 767 C C . GLY A 1 105 ? 4.081 -10.128 -10.806 1.00 78.31 105 GLY A C 1
ATOM 768 O O . GLY A 1 105 ? 4.436 -9.660 -11.892 1.00 78.31 105 GLY A O 1
ATOM 769 N N . ALA A 1 106 ? 2.993 -9.677 -10.177 1.00 80.88 106 ALA A N 1
ATOM 770 C CA . ALA A 1 106 ? 2.257 -8.514 -10.654 1.00 80.88 106 ALA A CA 1
ATOM 771 C C . ALA A 1 106 ? 3.062 -7.213 -10.482 1.00 80.88 106 ALA A C 1
ATOM 773 O O . ALA A 1 106 ? 3.894 -7.048 -9.587 1.00 80.88 106 ALA A O 1
ATOM 774 N N . THR A 1 107 ? 2.790 -6.240 -11.356 1.00 82.38 107 THR A N 1
ATOM 775 C CA . THR A 1 107 ? 3.404 -4.912 -11.256 1.00 82.38 107 THR A CA 1
ATOM 776 C C . THR A 1 107 ? 2.896 -4.190 -10.010 1.00 82.38 107 THR A C 1
ATOM 778 O O . THR A 1 107 ? 1.689 -3.989 -9.861 1.00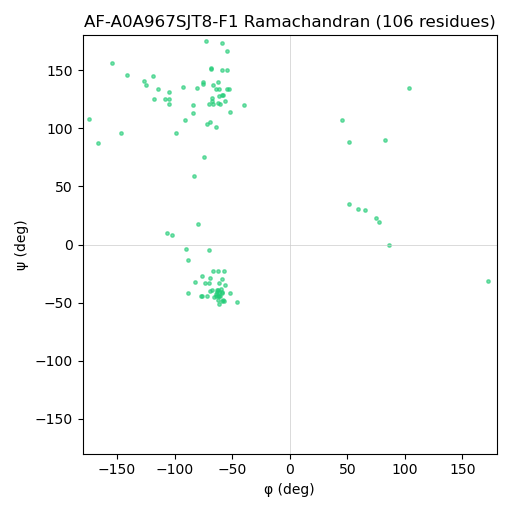 82.38 107 THR A O 1
ATOM 781 N N . HIS A 1 108 ? 3.827 -3.781 -9.149 1.00 78.56 108 HIS A N 1
ATOM 782 C CA . HIS A 1 108 ? 3.583 -3.119 -7.872 1.00 78.56 108 HIS A CA 1
ATOM 783 C C . HIS A 1 108 ? 4.253 -1.737 -7.823 1.00 78.56 108 HIS A C 1
ATOM 785 O O . HIS A 1 108 ? 5.372 -1.595 -8.369 1.00 78.56 108 HIS A O 1
#

Secondary structure (DSSP, 8-state):
--PPPPPPPPTTSSTT-HHHHHHS--S------------BTB-----SHHHHHHHHHTT---SEEEEETT----HHHHHHHHHHHHTT-EEEEE-HHHHHHHTTT---